Protein AF-A0A7I0JCY6-F1 (afdb_monomer)

Secondary structure (DSSP, 8-state):
-HHHHHHH-S--SS-SSS-----PPPPPPPGGG-EEEE-S-BTTB---HHHHHHHHHHHHHHHHTT-EEEE-------HHHHHHHHHHHHHHHHHHTSSS--SSPPPHHHHHHHHHHHHHHHHHS--

Foldseek 3Di:
DVVVCVVPDADPVPDPPDDGDDDDDDDDDDLLPAAEEFELDDAPDDDDPVSSVVRVVVLVVSVVSNHRYHYDDAFRDPVVVVVVLVVVLVVLVVQVPDPDHDPDRDDPVSNVVSVVVVVVVVVRGVD

Radius of gyration: 20.43 Å; 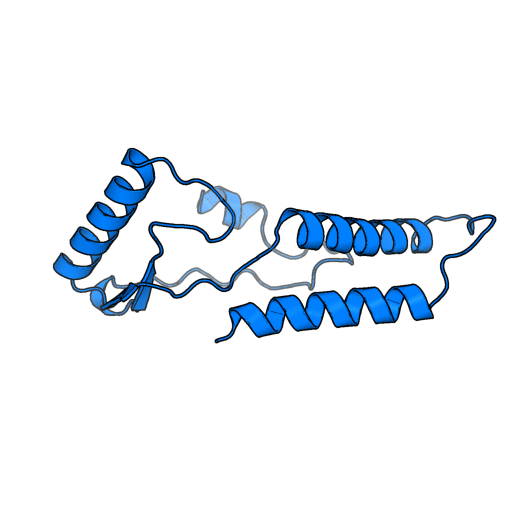Cα contacts (8 Å, |Δi|>4): 92; chains: 1; bounding box: 47×28×49 Å

Nearest PDB structures (foldseek):
  8wdw-assembly2_B  TM=6.341E-01  e=1.169E-02  uncultured bacterium
  6kvr-assembly1_B  TM=6.514E-01  e=2.655E-01  Candida albican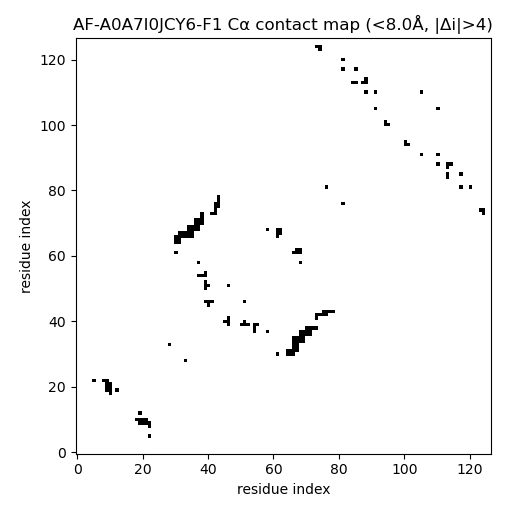s
  8s7z-assembly2_D  TM=5.559E-01  e=5.513E-01  metagenome
  8s7z-assembly1_B  TM=4.914E-01  e=3.700E-01  metagenome
  8s7z-assembly1_A  TM=5.005E-01  e=5.891E-01  metagenome

Sequence (127 aa):
LALTYRIIAGPDGADTDLAPMPVDPTPRLELKSLRIAFASTFPGFPVAAEISAAVESLASQLASSGASVEEAKLPGLDLHDDLAEGGRLIGMMLEAAQPEPPEQPTPVSSWFAALARRDRSLLAGER

Structure (mmCIF, N/CA/C/O backbone):
data_AF-A0A7I0JCY6-F1
#
_entry.id   AF-A0A7I0JCY6-F1
#
loop_
_atom_site.group_PDB
_atom_site.id
_atom_site.type_symbol
_atom_site.label_atom_id
_atom_site.label_alt_id
_atom_site.label_comp_id
_atom_site.label_asym_id
_atom_site.label_entity_id
_atom_site.label_seq_id
_atom_site.pdbx_PDB_ins_code
_atom_site.Cartn_x
_atom_site.Cartn_y
_atom_site.Cartn_z
_atom_site.occupancy
_atom_site.B_iso_or_equiv
_atom_site.auth_seq_id
_atom_site.auth_comp_id
_atom_site.auth_asym_id
_atom_site.auth_atom_id
_atom_site.pdbx_PDB_model_num
ATOM 1 N N . LEU A 1 1 ? -16.143 5.884 -7.996 1.00 84.00 1 LEU A N 1
ATOM 2 C CA . LEU A 1 1 ? -14.956 5.033 -8.249 1.00 84.00 1 LEU A CA 1
ATOM 3 C C . LEU A 1 1 ? -15.322 3.604 -8.649 1.00 84.00 1 LEU A C 1
ATOM 5 O O . LEU A 1 1 ? -14.873 3.189 -9.705 1.00 84.00 1 LEU A O 1
ATOM 9 N N . ALA A 1 2 ? -16.167 2.879 -7.899 1.00 87.19 2 ALA A N 1
ATOM 10 C CA . ALA A 1 2 ? -16.498 1.474 -8.206 1.00 87.19 2 ALA A CA 1
ATOM 11 C C . ALA A 1 2 ? -16.979 1.221 -9.653 1.00 87.19 2 ALA A C 1
ATOM 13 O O . ALA A 1 2 ? -16.569 0.249 -10.277 1.00 87.19 2 ALA A O 1
ATOM 14 N N . LEU A 1 3 ? -17.807 2.113 -10.211 1.00 89.06 3 LEU A N 1
ATOM 15 C CA . LEU A 1 3 ? -18.241 2.016 -11.610 1.00 89.06 3 LEU A CA 1
ATOM 16 C C . LEU A 1 3 ? -17.078 2.197 -12.595 1.00 89.06 3 LEU A C 1
ATOM 18 O O . LEU A 1 3 ? -16.923 1.391 -13.500 1.00 89.06 3 LEU A O 1
ATOM 22 N N . THR A 1 4 ? -16.260 3.233 -12.406 1.00 93.62 4 THR A N 1
ATOM 23 C CA . THR A 1 4 ? -15.093 3.500 -13.256 1.00 93.62 4 THR A CA 1
ATOM 24 C C . THR A 1 4 ? -14.131 2.319 -13.249 1.00 93.62 4 THR A C 1
ATOM 26 O O . THR A 1 4 ? -13.739 1.866 -14.315 1.00 93.62 4 THR A O 1
ATOM 29 N N . TYR A 1 5 ? -13.824 1.770 -12.068 1.00 89.50 5 TYR A N 1
ATOM 30 C CA . TYR A 1 5 ? -12.967 0.591 -11.938 1.00 89.50 5 TYR A CA 1
ATOM 31 C C . TYR A 1 5 ? -13.507 -0.596 -12.743 1.00 89.50 5 TYR A C 1
ATOM 33 O O . TYR A 1 5 ? -12.769 -1.187 -13.515 1.00 89.50 5 TYR A O 1
ATOM 41 N N . ARG A 1 6 ? -14.815 -0.880 -12.668 1.00 86.69 6 ARG A N 1
ATOM 42 C CA . ARG A 1 6 ? -15.450 -1.951 -13.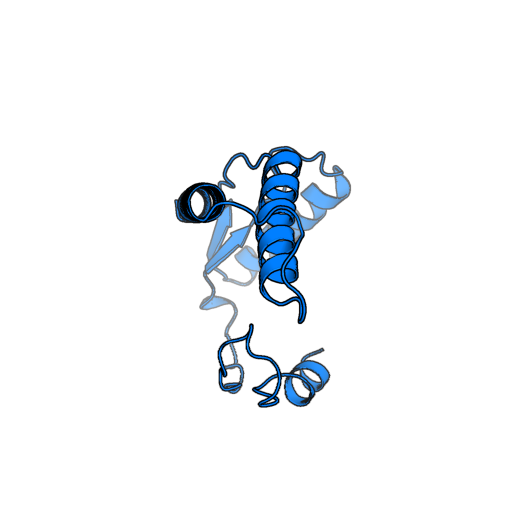460 1.00 86.69 6 ARG A CA 1
ATOM 43 C C . ARG A 1 6 ? -15.360 -1.763 -14.978 1.00 86.69 6 ARG A C 1
ATOM 45 O O . ARG A 1 6 ? -15.576 -2.730 -15.695 1.00 86.69 6 ARG A O 1
ATOM 52 N N . ILE A 1 7 ? -15.133 -0.539 -15.451 1.00 89.38 7 ILE A N 1
ATOM 53 C CA . ILE A 1 7 ? -15.002 -0.229 -16.879 1.00 89.38 7 ILE A CA 1
ATOM 54 C C . ILE A 1 7 ? -13.547 -0.368 -17.333 1.00 89.38 7 ILE A C 1
ATOM 56 O O . ILE A 1 7 ? -13.313 -0.848 -18.434 1.00 89.38 7 ILE A O 1
ATOM 60 N N . ILE A 1 8 ? -12.590 0.074 -16.509 1.00 89.75 8 ILE A N 1
ATOM 61 C CA . ILE A 1 8 ? -11.171 0.156 -16.899 1.00 89.75 8 ILE A CA 1
ATOM 62 C C . ILE A 1 8 ? -10.337 -1.050 -16.462 1.00 89.75 8 ILE A C 1
ATOM 64 O O . ILE A 1 8 ? -9.205 -1.187 -16.906 1.00 89.75 8 ILE A O 1
ATOM 68 N N . ALA A 1 9 ? -10.845 -1.877 -15.548 1.00 88.50 9 ALA A N 1
ATOM 69 C CA . ALA A 1 9 ? -10.122 -3.034 -15.046 1.00 88.50 9 ALA A CA 1
ATOM 70 C C . ALA A 1 9 ? -10.313 -4.254 -15.957 1.00 88.50 9 ALA A C 1
ATOM 72 O O . ALA A 1 9 ? -11.369 -4.440 -16.563 1.00 88.50 9 ALA A O 1
ATOM 73 N N . GLY A 1 10 ? -9.306 -5.123 -15.967 1.00 85.94 10 GLY A N 1
ATOM 74 C CA . GLY A 1 10 ? -9.264 -6.335 -16.779 1.00 85.94 10 GLY A CA 1
ATOM 75 C C . GLY A 1 10 ? -8.184 -6.253 -17.858 1.00 85.94 10 GLY A C 1
ATOM 76 O O . GLY A 1 10 ? -7.626 -5.182 -18.089 1.00 85.94 10 GLY A O 1
ATOM 77 N N . PRO A 1 11 ? -7.850 -7.387 -18.490 1.00 88.25 11 PRO A N 1
ATOM 78 C CA . PRO A 1 11 ? -6.820 -7.426 -19.517 1.00 88.25 11 PRO A CA 1
ATOM 79 C C . PRO A 1 11 ? -7.274 -6.686 -20.778 1.00 88.25 11 PRO A C 1
ATOM 81 O O . PRO A 1 11 ? -8.374 -6.925 -21.277 1.00 88.25 11 PRO A O 1
ATOM 84 N N . ASP A 1 12 ? -6.403 -5.843 -21.328 1.00 86.75 12 ASP A N 1
ATOM 85 C CA . ASP A 1 12 ? -6.586 -5.224 -22.647 1.00 86.75 12 ASP A CA 1
ATOM 86 C C . ASP A 1 12 ? -5.947 -6.050 -23.784 1.00 86.75 12 ASP A C 1
ATOM 88 O O . ASP A 1 12 ? -6.236 -5.830 -24.959 1.00 86.75 12 ASP A O 1
ATOM 92 N N . GLY A 1 13 ? -5.111 -7.034 -23.428 1.00 83.12 13 GLY A N 1
ATOM 93 C CA . GLY A 1 13 ? -4.391 -7.903 -24.359 1.00 83.12 13 GLY A CA 1
ATOM 94 C C . GLY A 1 13 ? -3.203 -7.237 -25.059 1.00 83.12 13 GLY A C 1
ATOM 95 O O . GLY A 1 13 ? -2.607 -7.866 -25.932 1.00 83.12 13 GLY A O 1
ATOM 96 N N . ALA A 1 14 ? -2.869 -5.997 -24.697 1.00 86.31 14 ALA A N 1
ATOM 97 C CA . ALA A 1 14 ? -1.779 -5.220 -25.277 1.00 86.31 14 ALA A CA 1
ATOM 98 C C . ALA A 1 14 ? -0.670 -4.932 -24.257 1.00 86.31 14 ALA A C 1
ATOM 100 O O . ALA A 1 14 ? 0.502 -4.934 -24.631 1.00 86.31 14 ALA A O 1
ATOM 101 N N . ASP A 1 15 ? -1.024 -4.719 -22.988 1.00 82.62 15 ASP A N 1
ATOM 102 C CA . ASP A 1 15 ? -0.061 -4.508 -21.912 1.00 82.62 15 ASP A CA 1
ATOM 103 C C . ASP A 1 15 ? 0.555 -5.844 -21.466 1.00 82.62 15 ASP A C 1
ATOM 105 O O . ASP A 1 15 ? -0.125 -6.729 -20.939 1.00 82.62 15 ASP A O 1
ATOM 109 N N . THR A 1 16 ? 1.857 -6.005 -21.711 1.00 81.69 16 THR A N 1
ATOM 110 C CA . THR A 1 16 ? 2.622 -7.199 -21.327 1.00 81.69 16 THR A CA 1
ATOM 111 C C . THR A 1 16 ? 3.224 -7.114 -19.926 1.00 81.69 16 THR A C 1
ATOM 113 O O . THR A 1 16 ? 3.689 -8.135 -19.417 1.00 81.69 16 THR A O 1
ATOM 116 N N . ASP A 1 17 ? 3.229 -5.932 -19.305 1.00 77.62 17 ASP A N 1
ATOM 117 C CA . ASP A 1 17 ? 3.801 -5.711 -17.972 1.00 77.62 17 ASP A CA 1
ATOM 118 C C . ASP A 1 17 ? 2.810 -6.089 -16.862 1.00 77.62 17 ASP A C 1
ATOM 120 O O . ASP A 1 17 ? 3.200 -6.362 -15.721 1.00 77.62 17 ASP A O 1
ATOM 124 N N . LEU A 1 18 ? 1.518 -6.155 -17.193 1.00 76.88 18 LEU A N 1
ATOM 125 C CA . LEU A 1 18 ? 0.459 -6.572 -16.286 1.00 76.88 18 LEU A CA 1
ATOM 126 C C . LEU A 1 18 ? 0.013 -8.005 -16.573 1.00 76.88 18 LEU A C 1
ATOM 128 O O . LEU A 1 18 ? -0.372 -8.369 -17.682 1.00 76.88 18 LEU A O 1
ATOM 132 N N . ALA A 1 19 ? -0.003 -8.835 -15.528 1.00 81.06 19 ALA A N 1
ATOM 133 C CA . ALA A 1 19 ? -0.606 -10.155 -15.633 1.00 81.06 19 ALA A CA 1
ATOM 134 C C . ALA A 1 19 ? -2.107 -10.013 -15.964 1.00 81.06 19 ALA A C 1
ATOM 136 O O . ALA A 1 19 ? -2.794 -9.217 -15.313 1.00 81.06 19 ALA A O 1
ATOM 137 N N . PRO A 1 20 ? -2.649 -10.791 -16.921 1.00 82.06 20 PRO A N 1
ATOM 138 C CA . PRO A 1 20 ? -4.059 -10.729 -17.276 1.00 82.06 20 PRO A CA 1
ATOM 139 C C . PRO A 1 20 ? -4.903 -11.304 -16.134 1.00 82.06 20 PRO A C 1
ATOM 141 O O . PRO A 1 20 ? -5.154 -12.507 -16.067 1.00 82.06 20 PRO A O 1
ATOM 144 N N . MET A 1 21 ? -5.318 -10.437 -15.212 1.00 79.88 21 MET A N 1
ATOM 145 C CA . MET A 1 21 ? -6.110 -10.812 -14.044 1.00 79.88 21 MET A CA 1
ATOM 146 C C . MET A 1 21 ? -7.592 -10.503 -14.278 1.00 79.88 21 MET A C 1
ATOM 148 O O . MET A 1 21 ? -7.931 -9.372 -14.645 1.00 79.88 21 MET A O 1
ATOM 152 N N . PRO A 1 22 ? -8.494 -11.482 -14.081 1.00 81.25 22 PRO A N 1
ATOM 153 C CA . PRO A 1 22 ? -9.925 -11.243 -14.190 1.00 81.25 22 PRO A CA 1
ATOM 154 C C . PRO A 1 22 ? -10.393 -10.276 -13.099 1.00 81.25 22 PRO A C 1
ATOM 156 O O . PRO A 1 22 ? -9.880 -10.263 -11.981 1.00 81.25 22 PRO A O 1
ATOM 159 N N . VAL A 1 23 ? -11.402 -9.470 -13.426 1.00 84.31 23 VAL A N 1
ATOM 160 C CA . VAL A 1 23 ? -12.045 -8.586 -12.452 1.00 84.31 23 VAL A CA 1
ATOM 161 C C . VAL A 1 23 ? -13.180 -9.346 -11.791 1.00 84.31 23 VAL A C 1
ATOM 163 O O . VAL A 1 23 ? -14.286 -9.426 -12.329 1.00 84.31 23 VAL A O 1
ATOM 166 N N . ASP A 1 24 ? -12.907 -9.898 -10.616 1.00 83.06 24 ASP A N 1
ATOM 167 C CA . ASP A 1 24 ? -13.945 -10.532 -9.817 1.00 83.06 24 ASP A CA 1
ATOM 168 C C . ASP A 1 24 ? -14.904 -9.485 -9.225 1.00 83.06 24 ASP A C 1
ATOM 170 O O . ASP A 1 24 ? -14.500 -8.367 -8.873 1.00 83.06 24 ASP A O 1
ATOM 174 N N . PRO A 1 25 ? -16.200 -9.814 -9.089 1.00 81.25 25 PRO A N 1
ATOM 175 C CA . PRO A 1 25 ? -17.135 -8.944 -8.399 1.00 81.25 25 PRO A CA 1
ATOM 176 C C . PRO A 1 25 ? -16.688 -8.751 -6.948 1.00 81.25 25 PRO A C 1
ATOM 178 O O . PRO A 1 25 ? -16.487 -9.713 -6.209 1.00 81.25 25 PRO A O 1
ATOM 181 N N . THR A 1 26 ? -16.572 -7.494 -6.518 1.00 81.44 26 THR A N 1
ATOM 182 C CA . THR A 1 26 ? -16.214 -7.183 -5.133 1.00 81.44 26 THR A CA 1
ATOM 183 C C . THR A 1 26 ? -17.309 -7.701 -4.193 1.00 81.44 26 THR A C 1
ATOM 185 O O . THR A 1 26 ? -18.464 -7.272 -4.320 1.00 81.44 26 THR A O 1
ATOM 188 N N . PRO A 1 27 ? -16.995 -8.606 -3.249 1.00 85.75 27 PRO A N 1
ATOM 189 C CA . PRO A 1 27 ? -17.985 -9.107 -2.310 1.00 85.75 27 PRO A CA 1
ATOM 190 C C . PRO A 1 27 ? -18.456 -7.983 -1.386 1.00 85.75 27 PRO A C 1
ATOM 192 O O . PRO A 1 27 ? -17.717 -7.047 -1.071 1.00 85.75 27 PRO A O 1
ATOM 195 N N . ARG A 1 28 ? -19.700 -8.083 -0.912 1.00 87.94 28 ARG A N 1
ATOM 196 C CA . ARG A 1 28 ? -20.183 -7.203 0.152 1.00 87.94 28 ARG A CA 1
ATOM 197 C C . ARG A 1 28 ? -19.519 -7.626 1.462 1.00 87.94 28 ARG A C 1
ATOM 199 O O . ARG A 1 28 ? -19.708 -8.754 1.905 1.00 87.94 28 ARG A O 1
ATOM 206 N N . LEU A 1 29 ? -18.742 -6.725 2.052 1.00 90.12 29 LEU A N 1
ATOM 207 C CA . LEU A 1 29 ? -18.028 -6.960 3.303 1.00 90.12 29 LEU A CA 1
ATOM 208 C C . LEU A 1 29 ? -18.813 -6.368 4.474 1.00 90.12 29 LEU A C 1
ATOM 210 O O . LEU A 1 29 ? -19.259 -5.222 4.419 1.00 90.12 29 LEU A O 1
ATOM 214 N N . GLU A 1 30 ? -18.952 -7.141 5.546 1.00 93.25 30 GLU 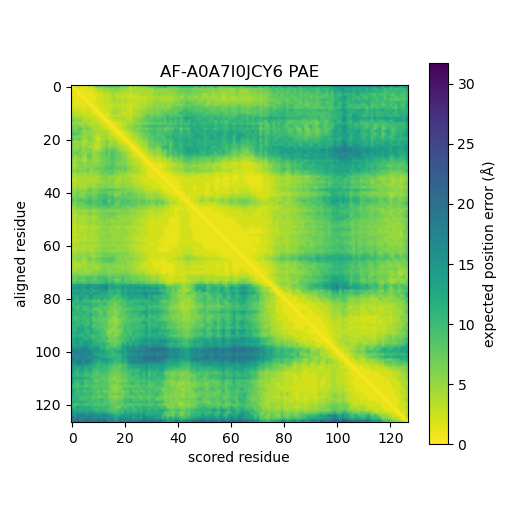A N 1
ATOM 215 C CA . GLU A 1 30 ? -19.526 -6.670 6.805 1.00 93.25 30 GLU A CA 1
ATOM 216 C C . GLU A 1 30 ? -18.401 -6.127 7.690 1.00 93.25 30 GLU A C 1
ATOM 218 O O . GLU A 1 30 ? -17.430 -6.840 7.945 1.00 93.25 30 GLU A O 1
ATOM 223 N N . LEU A 1 31 ? -18.524 -4.897 8.202 1.00 92.62 31 LEU A N 1
ATOM 224 C CA . LEU A 1 31 ? -17.474 -4.248 9.013 1.00 92.62 31 LEU A CA 1
ATOM 225 C C . LEU A 1 31 ? -16.967 -5.123 10.168 1.00 92.62 31 LEU A C 1
ATOM 227 O O . LEU A 1 31 ? -15.769 -5.179 10.421 1.00 92.62 31 LEU A O 1
ATOM 231 N N . LYS A 1 32 ? -17.866 -5.869 10.817 1.00 94.25 32 LYS A N 1
ATOM 232 C CA . LYS A 1 32 ? -17.545 -6.759 11.945 1.00 94.25 32 LYS A CA 1
ATOM 233 C C . LYS A 1 32 ? -16.652 -7.946 11.578 1.00 94.25 32 LYS A C 1
ATOM 235 O O . LYS A 1 32 ? -16.114 -8.604 12.459 1.00 94.25 32 LYS A O 1
ATOM 240 N N . SER A 1 33 ? -16.535 -8.248 10.288 1.00 94.56 33 SER A N 1
ATOM 241 C CA . SER A 1 33 ? -15.671 -9.314 9.774 1.00 94.56 33 SER A CA 1
ATOM 242 C C . SER A 1 33 ? -14.273 -8.816 9.398 1.00 94.56 33 SER A C 1
ATOM 244 O O . SER A 1 33 ? -13.398 -9.625 9.099 1.00 94.56 33 SER A O 1
ATOM 246 N N . LEU A 1 34 ? -14.049 -7.496 9.409 1.00 96.25 34 LEU A N 1
ATOM 247 C CA . LEU A 1 34 ? -12.795 -6.897 8.972 1.00 96.25 34 LEU A CA 1
ATOM 248 C C . LEU A 1 34 ? -11.769 -6.835 10.104 1.00 96.25 34 LEU A C 1
ATOM 250 O O . LEU A 1 34 ? -12.078 -6.456 11.235 1.00 96.25 34 LEU A O 1
ATOM 254 N N . ARG A 1 35 ? -10.526 -7.159 9.744 1.00 96.69 35 ARG A N 1
ATOM 255 C CA . ARG A 1 35 ? -9.314 -6.893 10.520 1.00 96.69 35 ARG A CA 1
ATOM 256 C C . ARG A 1 35 ? -8.565 -5.775 9.809 1.00 96.69 35 ARG A C 1
ATOM 258 O O . ARG A 1 35 ? -8.149 -5.951 8.667 1.00 96.69 35 ARG A O 1
ATOM 265 N N . ILE A 1 36 ? -8.472 -4.619 10.447 1.00 96.69 36 ILE A N 1
ATOM 266 C CA . ILE A 1 36 ? -7.968 -3.379 9.867 1.00 96.69 36 ILE A CA 1
ATOM 267 C C . ILE A 1 36 ? -6.706 -2.995 10.629 1.00 96.69 36 ILE A C 1
ATOM 269 O O . ILE A 1 36 ? -6.751 -2.732 11.827 1.00 96.69 36 ILE A O 1
ATOM 273 N N . ALA A 1 37 ? -5.585 -2.941 9.922 1.00 96.12 37 ALA A N 1
ATOM 274 C CA . ALA A 1 37 ? -4.364 -2.356 10.447 1.00 96.12 37 ALA A CA 1
ATOM 275 C C . ALA A 1 37 ? -4.348 -0.852 10.116 1.00 96.12 37 ALA A C 1
ATOM 277 O O . ALA A 1 37 ? -4.706 -0.474 8.998 1.00 96.12 37 ALA A O 1
ATOM 278 N N . PHE A 1 38 ? -3.954 0.009 11.056 1.00 96.50 38 PHE A N 1
ATOM 279 C CA . PHE A 1 38 ? -3.817 1.454 10.819 1.00 96.50 38 PHE A CA 1
ATOM 280 C C . PHE A 1 38 ? -2.456 1.972 11.291 1.00 96.50 38 PHE A C 1
ATOM 282 O O . PHE A 1 38 ? -1.885 1.431 12.227 1.00 96.50 38 PHE A O 1
ATOM 289 N N . ALA A 1 39 ? -1.951 3.044 10.684 1.00 95.25 39 ALA A N 1
ATOM 290 C CA . ALA A 1 39 ? -0.756 3.746 11.149 1.00 95.25 39 ALA A CA 1
ATOM 291 C C . ALA A 1 39 ? -0.998 5.256 11.068 1.00 95.25 39 ALA A C 1
ATOM 293 O O . ALA A 1 39 ? -1.339 5.767 10.001 1.00 95.25 39 ALA A O 1
ATOM 294 N N . SER A 1 40 ? -0.850 5.973 12.186 1.00 95.50 40 SER A N 1
ATOM 295 C CA . SER A 1 40 ? -1.012 7.437 12.234 1.00 95.50 40 SER A CA 1
ATOM 296 C C . SER A 1 40 ? 0.281 8.194 11.918 1.00 95.50 40 SER A C 1
ATOM 298 O O . SER A 1 40 ? 0.269 9.413 11.741 1.00 95.50 40 SER A O 1
ATOM 300 N N . THR A 1 41 ? 1.394 7.470 11.797 1.00 92.50 41 THR A N 1
ATOM 301 C CA . THR A 1 41 ? 2.703 7.984 11.397 1.00 92.50 41 THR A CA 1
ATOM 302 C C . THR A 1 41 ? 3.283 7.124 10.281 1.00 92.50 41 THR A C 1
ATOM 304 O O . THR A 1 41 ? 2.858 5.987 10.070 1.00 92.50 41 THR A O 1
ATOM 307 N N . PHE A 1 42 ? 4.259 7.669 9.562 1.00 88.50 42 PHE A N 1
ATOM 308 C CA . PHE A 1 42 ? 4.987 6.941 8.534 1.00 88.50 42 PHE A CA 1
ATOM 309 C C . PHE A 1 42 ? 6.491 7.153 8.755 1.00 88.50 42 PHE A C 1
ATOM 311 O O . PHE A 1 42 ? 6.969 8.279 8.593 1.00 88.50 42 PHE A O 1
ATOM 318 N N . PRO A 1 43 ? 7.250 6.120 9.170 1.00 85.62 43 PRO A N 1
ATOM 319 C CA . PRO A 1 43 ? 8.685 6.248 9.396 1.00 85.62 43 PRO A CA 1
ATOM 320 C C . PRO A 1 43 ? 9.404 6.856 8.185 1.00 85.62 43 PRO A C 1
ATOM 322 O O . PRO A 1 43 ? 9.175 6.445 7.052 1.00 85.62 43 PRO A O 1
ATOM 325 N N . GLY A 1 44 ? 10.260 7.850 8.425 1.00 81.38 44 GLY A N 1
ATOM 326 C CA . GLY A 1 44 ? 10.971 8.578 7.366 1.00 81.38 44 GLY A CA 1
ATOM 327 C C . GLY A 1 44 ? 10.232 9.803 6.813 1.00 81.38 44 GLY A C 1
ATOM 328 O O . GLY A 1 44 ? 10.849 10.591 6.101 1.00 81.38 44 GLY A O 1
ATOM 329 N N . PHE A 1 45 ? 8.960 10.023 7.178 1.00 84.44 45 PHE A N 1
ATOM 330 C CA . PHE A 1 45 ? 8.166 11.153 6.688 1.00 84.44 45 PHE A CA 1
ATOM 331 C C . PHE A 1 45 ? 7.474 11.923 7.816 1.00 84.44 45 PHE A C 1
ATOM 333 O O . PHE A 1 45 ? 6.818 11.324 8.671 1.00 84.44 45 PHE A O 1
ATOM 340 N N . PRO A 1 46 ? 7.562 13.265 7.821 1.00 90.06 46 PRO A N 1
ATOM 341 C CA . PRO A 1 46 ? 6.778 14.063 8.747 1.00 90.06 46 PRO A CA 1
ATOM 342 C C . PRO A 1 46 ? 5.296 13.985 8.364 1.00 90.06 46 PRO A C 1
ATOM 344 O O . PRO A 1 46 ? 4.912 14.312 7.241 1.00 90.06 46 PRO A O 1
ATOM 347 N N . VAL A 1 47 ? 4.460 13.583 9.319 1.00 92.94 47 VAL A N 1
ATOM 348 C CA . VAL A 1 47 ? 2.999 13.621 9.195 1.00 92.94 47 VAL A CA 1
ATOM 349 C C . VAL A 1 47 ? 2.485 14.799 10.017 1.00 92.94 47 VAL A C 1
ATOM 351 O O . VAL A 1 47 ? 2.890 14.985 11.164 1.00 92.94 47 VAL A O 1
ATOM 354 N N . ALA A 1 48 ? 1.624 15.625 9.419 1.00 97.56 48 ALA A N 1
ATOM 355 C CA . ALA A 1 48 ? 1.003 16.739 10.127 1.00 97.56 48 ALA A CA 1
ATOM 356 C C . ALA A 1 48 ? 0.097 16.219 11.254 1.00 97.56 48 ALA A C 1
ATOM 358 O O . ALA A 1 48 ? -0.610 15.224 11.075 1.00 97.56 48 ALA A O 1
ATOM 359 N N . ALA A 1 49 ? 0.090 16.909 12.396 1.00 97.06 49 ALA A N 1
ATOM 360 C CA . ALA A 1 49 ? -0.624 16.463 13.592 1.00 97.06 49 ALA A CA 1
ATOM 361 C C . ALA A 1 49 ? -2.125 16.252 13.336 1.00 97.06 49 ALA A C 1
ATOM 363 O O . ALA A 1 49 ? -2.716 15.297 13.838 1.00 97.06 49 ALA A O 1
ATOM 364 N N . GLU A 1 50 ? -2.736 17.100 12.506 1.00 98.06 50 GLU A N 1
ATOM 365 C CA . GLU A 1 50 ? -4.148 16.999 12.139 1.00 98.06 50 GLU A CA 1
ATOM 366 C C . GLU A 1 50 ? -4.445 15.725 11.336 1.00 98.06 50 GLU A C 1
ATOM 368 O O . GLU A 1 50 ? -5.516 15.139 11.488 1.00 98.06 50 GLU A O 1
ATOM 373 N N . ILE A 1 51 ? -3.497 15.269 10.509 1.00 97.88 51 ILE A N 1
ATOM 374 C CA . ILE A 1 51 ? -3.628 14.034 9.725 1.00 97.88 51 ILE A CA 1
ATOM 375 C C . ILE A 1 51 ? -3.539 12.823 10.654 1.00 97.88 51 ILE A C 1
ATOM 377 O O . ILE A 1 51 ? -4.419 11.963 10.605 1.00 97.88 51 ILE A O 1
ATOM 381 N N . SER A 1 52 ? -2.531 12.773 11.531 1.00 97.12 52 SER A N 1
ATOM 382 C CA . SER A 1 52 ? -2.387 11.690 12.514 1.00 97.12 52 SER A CA 1
ATOM 383 C C . SER A 1 52 ? -3.633 11.572 13.395 1.00 97.12 52 SER A C 1
ATOM 385 O O . SER A 1 52 ? -4.204 10.488 13.516 1.00 97.12 52 SER A O 1
ATOM 387 N N . ALA A 1 53 ? -4.131 12.701 13.909 1.00 98.12 53 ALA A N 1
ATOM 388 C CA . ALA A 1 53 ? -5.340 12.741 14.726 1.00 98.12 53 ALA A CA 1
ATOM 389 C C . ALA A 1 53 ? -6.594 12.279 13.960 1.00 98.12 53 ALA A C 1
ATOM 391 O O . ALA A 1 53 ? -7.440 11.571 14.513 1.00 98.12 53 ALA A O 1
ATOM 392 N N . ALA A 1 54 ? -6.730 12.648 12.681 1.00 98.50 54 ALA A N 1
ATOM 393 C CA . ALA A 1 54 ? -7.845 12.198 11.851 1.00 98.50 54 ALA A CA 1
ATOM 394 C C . ALA A 1 54 ? -7.822 10.675 11.630 1.00 98.50 54 ALA A C 1
ATOM 396 O O . ALA A 1 54 ? -8.871 10.029 11.703 1.00 98.50 54 ALA A O 1
ATOM 397 N N . VAL A 1 55 ? -6.639 10.095 11.411 1.00 97.94 55 VAL A N 1
ATOM 398 C CA . VAL A 1 55 ? -6.461 8.643 11.255 1.00 97.94 55 VAL A CA 1
ATOM 399 C C . VAL A 1 55 ? -6.799 7.900 12.551 1.00 97.94 55 VAL A C 1
ATOM 401 O O . VAL A 1 55 ? -7.545 6.922 12.513 1.00 97.94 55 VAL A O 1
ATOM 404 N N . GLU A 1 56 ? -6.329 8.381 13.703 1.00 98.19 56 GLU A N 1
ATOM 405 C CA . GLU A 1 56 ? -6.626 7.783 15.016 1.00 98.19 56 GLU A CA 1
ATOM 406 C C . GLU A 1 56 ? -8.120 7.857 15.367 1.00 98.19 56 GLU A C 1
ATOM 408 O O . GLU A 1 56 ? -8.709 6.895 15.877 1.00 98.19 56 GLU A O 1
ATOM 413 N N . SER A 1 57 ? -8.767 8.978 15.035 1.00 98.38 57 SER A N 1
ATOM 414 C CA . SER A 1 57 ? -10.215 9.143 15.192 1.00 98.38 57 SER A CA 1
ATOM 415 C C . SER A 1 57 ? -10.992 8.150 14.326 1.00 98.38 57 SER A C 1
ATOM 417 O O . SER A 1 57 ? -11.935 7.513 14.805 1.00 98.38 57 SER A O 1
ATOM 419 N N . LEU A 1 58 ? -10.574 7.953 13.071 1.00 98.25 58 LEU A N 1
ATOM 420 C CA . LEU A 1 58 ? -11.181 6.969 12.178 1.00 98.25 58 LEU A CA 1
ATOM 421 C C . LEU A 1 58 ? -10.999 5.537 12.703 1.00 98.25 58 LEU A C 1
ATOM 423 O O . LEU A 1 58 ? -11.968 4.779 12.747 1.00 98.25 58 LEU A O 1
ATOM 427 N N . ALA A 1 59 ? -9.793 5.176 13.149 1.00 98.12 59 ALA A N 1
ATOM 428 C CA . ALA A 1 59 ? -9.510 3.868 13.741 1.00 98.12 59 ALA A CA 1
ATOM 429 C C . ALA A 1 59 ? -10.431 3.580 14.942 1.00 98.12 59 ALA A C 1
ATOM 431 O O . ALA A 1 59 ? -11.039 2.510 15.029 1.00 98.12 59 ALA A O 1
ATOM 432 N N . SER A 1 60 ? -10.626 4.575 15.810 1.00 97.94 60 SER A N 1
ATOM 433 C CA . SER A 1 60 ? -11.525 4.483 16.967 1.00 97.94 60 SER A CA 1
ATOM 434 C C . SER A 1 60 ? -12.994 4.284 16.564 1.00 97.94 60 SER A C 1
ATOM 436 O O . SER A 1 60 ? -13.708 3.486 17.176 1.00 97.94 60 SER A O 1
ATOM 438 N N . GLN A 1 61 ? -13.462 4.974 15.518 1.00 98.12 61 GLN A N 1
ATOM 439 C CA . GLN A 1 61 ? -14.828 4.827 14.994 1.00 98.12 61 GLN A CA 1
ATOM 440 C C . GLN A 1 61 ? -15.065 3.457 14.340 1.00 98.12 61 GLN A C 1
ATOM 442 O O . GLN A 1 61 ? -16.148 2.881 14.459 1.00 98.12 61 GLN A O 1
ATOM 44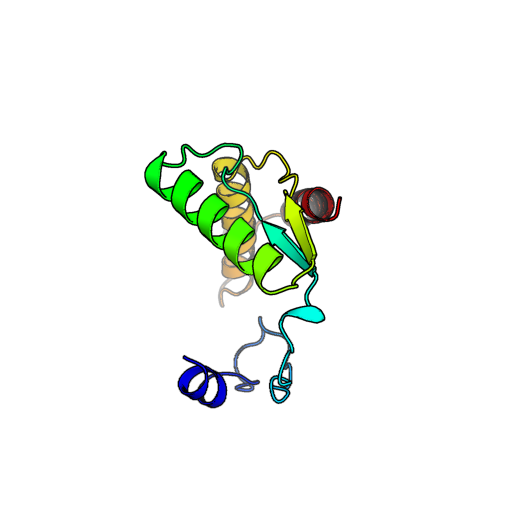7 N N . LEU A 1 62 ? -14.052 2.905 13.669 1.00 97.38 62 LEU A N 1
ATOM 448 C CA . LEU A 1 62 ? -14.116 1.565 13.085 1.00 97.38 62 LEU A CA 1
ATOM 449 C C . LEU A 1 62 ? -14.182 0.488 14.175 1.00 97.38 62 LEU A C 1
ATOM 451 O O . LEU A 1 62 ? -15.013 -0.420 14.088 1.00 97.38 62 LEU A O 1
ATOM 455 N N . ALA A 1 63 ? -13.377 0.631 15.232 1.00 96.81 63 ALA A N 1
ATOM 456 C CA . ALA A 1 63 ? -13.396 -0.270 16.380 1.00 96.81 63 ALA A CA 1
ATOM 457 C C . ALA A 1 63 ? -14.750 -0.235 17.111 1.00 96.81 63 ALA A C 1
ATOM 459 O O . ALA A 1 63 ? -15.330 -1.283 17.396 1.00 96.81 63 ALA A O 1
ATOM 460 N N . SER A 1 64 ? -15.316 0.956 17.347 1.00 97.06 64 SER A N 1
ATOM 461 C CA . SER A 1 64 ? -16.635 1.094 17.988 1.00 97.06 64 SER A CA 1
ATOM 462 C C . SER A 1 64 ? -17.784 0.551 17.129 1.00 97.06 64 SER A C 1
ATOM 464 O O . SER A 1 64 ? -18.797 0.095 17.662 1.00 97.06 64 SER A O 1
ATOM 466 N N . SER A 1 65 ? -17.603 0.518 15.806 1.00 95.81 65 SER A N 1
ATOM 467 C CA . SER A 1 65 ? -18.533 -0.098 14.850 1.00 95.81 65 SER A CA 1
ATOM 468 C C . SER A 1 65 ? -18.381 -1.626 14.745 1.00 95.81 65 SER A C 1
ATOM 470 O O . SER A 1 65 ? -19.150 -2.282 14.036 1.00 95.81 65 SER A O 1
ATOM 472 N N . GLY A 1 66 ? -17.427 -2.210 15.478 1.00 95.81 66 GLY A N 1
ATOM 473 C CA . GLY A 1 66 ? -17.242 -3.651 15.635 1.00 95.81 66 GLY A CA 1
ATOM 474 C C . GLY A 1 66 ? -16.184 -4.284 14.732 1.00 95.81 66 GLY A C 1
ATOM 475 O O . GLY A 1 66 ? -16.101 -5.510 14.720 1.00 95.81 66 GLY A O 1
ATOM 476 N N . ALA A 1 67 ? -15.394 -3.502 13.989 1.00 97.44 67 ALA A N 1
ATOM 477 C CA . ALA A 1 67 ? -14.221 -4.030 13.291 1.00 97.44 67 ALA A CA 1
ATOM 478 C C . ALA A 1 67 ? -13.096 -4.369 14.289 1.00 97.44 67 ALA A C 1
ATOM 480 O O . ALA A 1 67 ? -12.966 -3.732 15.335 1.00 97.44 67 ALA A O 1
ATOM 481 N N . SER A 1 68 ? -12.250 -5.343 13.955 1.00 97.56 68 SER A N 1
ATOM 482 C CA . SER A 1 68 ? -10.985 -5.569 14.664 1.00 97.56 68 SER A CA 1
ATOM 483 C C . SER A 1 68 ? -9.968 -4.568 14.126 1.00 97.56 68 SER A C 1
ATOM 485 O O . SER A 1 68 ? -9.694 -4.570 12.929 1.00 97.56 68 SER A O 1
ATOM 487 N N . VAL A 1 69 ? -9.457 -3.683 14.982 1.00 98.06 69 VAL A N 1
ATOM 488 C CA . VAL A 1 69 ? -8.536 -2.612 14.582 1.00 98.06 69 VAL A CA 1
ATOM 489 C C . VAL A 1 69 ? -7.257 -2.702 15.404 1.00 98.06 69 VAL A C 1
ATOM 491 O O . VAL A 1 69 ? -7.322 -2.752 16.631 1.00 98.06 69 VAL A O 1
ATOM 494 N N . GLU A 1 70 ? -6.108 -2.722 14.734 1.00 97.38 70 GLU A N 1
ATOM 495 C CA . GLU A 1 70 ? -4.784 -2.837 15.354 1.00 97.38 70 GLU A CA 1
ATOM 496 C C . GLU A 1 70 ? -3.821 -1.804 14.758 1.00 97.38 70 GLU A C 1
ATOM 498 O O . GLU A 1 70 ? -3.883 -1.491 13.568 1.00 97.38 70 GLU A O 1
ATOM 503 N N . GLU A 1 71 ? -2.926 -1.260 15.583 1.00 96.12 71 GLU A N 1
ATOM 504 C CA . GLU A 1 71 ? -1.880 -0.359 15.100 1.00 96.12 71 GLU A CA 1
ATOM 505 C C . GLU A 1 71 ? -0.792 -1.159 14.366 1.00 96.12 71 GLU A C 1
ATOM 507 O O . GLU A 1 71 ? -0.240 -2.130 14.890 1.00 96.12 71 GLU A O 1
ATOM 512 N N . ALA A 1 72 ? -0.490 -0.751 13.136 1.00 92.56 72 ALA A N 1
ATOM 513 C CA . ALA A 1 72 ? 0.495 -1.370 12.270 1.00 92.56 72 ALA A CA 1
ATOM 514 C C . ALA A 1 72 ? 1.899 -0.864 12.603 1.00 92.56 72 ALA A C 1
ATOM 516 O O . ALA A 1 72 ? 2.145 0.340 12.693 1.00 92.56 72 ALA A O 1
ATOM 517 N N . LYS A 1 73 ? 2.858 -1.786 12.688 1.00 87.00 73 LYS A N 1
ATOM 518 C CA . LYS A 1 73 ? 4.279 -1.443 12.766 1.00 87.00 73 LYS A CA 1
ATOM 519 C C . LYS A 1 73 ? 4.843 -1.363 11.360 1.00 87.00 73 LYS A C 1
ATOM 521 O O . LYS A 1 73 ? 5.216 -2.375 10.781 1.00 87.00 73 LYS A O 1
ATOM 526 N N . LEU A 1 74 ? 4.888 -0.157 10.810 1.00 84.31 74 LEU A N 1
ATOM 527 C CA . LEU A 1 74 ? 5.504 0.050 9.505 1.00 84.31 74 LEU A CA 1
ATOM 528 C C . LEU A 1 74 ? 7.028 -0.125 9.612 1.00 84.31 74 LEU A C 1
ATOM 530 O O . LEU A 1 74 ? 7.631 0.396 10.559 1.00 84.31 74 LEU A O 1
ATOM 534 N N . PRO A 1 75 ? 7.673 -0.830 8.666 1.00 80.38 75 PRO A N 1
ATOM 535 C CA . PRO A 1 75 ? 9.125 -0.871 8.612 1.00 80.38 75 PRO A CA 1
ATOM 536 C C . PRO A 1 75 ? 9.680 0.533 8.347 1.00 80.38 75 PRO A C 1
ATOM 538 O O . PRO A 1 75 ? 9.035 1.375 7.721 1.00 80.38 75 PRO A O 1
ATOM 541 N N . GLY A 1 76 ? 10.907 0.780 8.806 1.00 75.25 76 GLY A N 1
ATOM 542 C CA . GLY A 1 76 ? 11.653 1.959 8.383 1.00 75.25 76 GLY A CA 1
ATOM 543 C C . GLY A 1 76 ? 11.950 1.854 6.891 1.00 75.25 76 GLY A C 1
ATOM 544 O O . GLY A 1 76 ? 12.771 1.028 6.498 1.00 75.25 76 GLY A O 1
ATOM 545 N N . LEU A 1 77 ? 11.268 2.658 6.080 1.00 70.50 77 LEU A N 1
ATOM 546 C CA . LEU A 1 77 ? 11.523 2.767 4.649 1.00 70.50 77 LEU A CA 1
ATOM 547 C C . LEU A 1 77 ? 12.342 4.029 4.395 1.00 70.50 77 LEU A C 1
ATOM 549 O O . LEU A 1 77 ? 11.942 5.122 4.796 1.00 70.50 77 LEU A O 1
ATOM 553 N N . ASP A 1 78 ? 13.471 3.880 3.707 1.00 76.06 78 ASP A N 1
ATOM 554 C CA . ASP A 1 78 ? 14.114 5.014 3.054 1.00 76.06 78 ASP A CA 1
ATOM 555 C C . ASP A 1 78 ? 13.487 5.153 1.671 1.00 76.06 78 ASP A C 1
ATOM 557 O O . ASP A 1 78 ? 13.944 4.567 0.693 1.00 76.06 78 ASP A O 1
ATOM 561 N N . LEU A 1 79 ? 12.371 5.880 1.604 1.00 72.12 79 LEU A N 1
ATOM 562 C CA . LEU A 1 79 ? 11.625 6.017 0.358 1.00 72.12 79 LEU A CA 1
ATOM 563 C C . LEU A 1 79 ? 12.453 6.715 -0.726 1.00 72.12 79 LEU A C 1
ATOM 565 O O . LEU A 1 79 ? 12.224 6.449 -1.898 1.00 72.12 79 LEU A O 1
ATOM 569 N N . HIS A 1 80 ? 13.393 7.597 -0.372 1.00 78.94 80 HIS A N 1
ATOM 570 C CA . HIS A 1 80 ? 14.238 8.242 -1.374 1.00 78.94 80 HIS A CA 1
ATOM 571 C C . HIS A 1 80 ? 15.124 7.201 -2.059 1.00 78.94 80 HIS A C 1
ATOM 573 O O . HIS A 1 80 ? 15.118 7.097 -3.287 1.00 78.94 80 HIS A O 1
ATOM 579 N N . ASP A 1 81 ? 15.822 6.391 -1.268 1.00 81.50 81 ASP A N 1
ATOM 580 C CA . ASP A 1 81 ? 16.678 5.331 -1.792 1.00 81.50 81 ASP A CA 1
ATOM 581 C C . ASP A 1 81 ? 15.864 4.230 -2.483 1.00 81.50 81 ASP A C 1
ATOM 583 O O . ASP A 1 81 ? 16.243 3.761 -3.557 1.00 81.50 81 ASP A O 1
ATOM 587 N N . ASP A 1 82 ? 14.716 3.843 -1.924 1.00 80.88 82 ASP A N 1
ATOM 588 C CA . ASP A 1 82 ? 13.838 2.839 -2.527 1.00 80.88 82 ASP A CA 1
ATOM 589 C C . ASP A 1 82 ? 13.233 3.336 -3.858 1.00 80.88 82 ASP A C 1
ATOM 591 O O . ASP A 1 82 ? 13.145 2.561 -4.814 1.00 80.88 82 ASP A O 1
ATOM 595 N N . LEU A 1 83 ? 12.875 4.623 -3.973 1.00 82.62 83 LEU A N 1
ATOM 596 C CA . LEU A 1 83 ? 12.416 5.225 -5.232 1.00 82.62 83 LEU A CA 1
ATOM 597 C C . LEU A 1 83 ? 13.548 5.342 -6.254 1.00 82.62 83 LEU A C 1
ATOM 599 O O . LEU A 1 83 ? 13.323 5.062 -7.431 1.00 82.62 83 LEU A O 1
ATOM 603 N N . ALA A 1 84 ? 14.752 5.737 -5.834 1.00 87.25 84 ALA A N 1
ATOM 604 C CA . ALA A 1 84 ? 15.907 5.832 -6.723 1.00 87.25 84 ALA A CA 1
ATOM 605 C C . ALA A 1 84 ? 16.285 4.456 -7.296 1.00 87.25 84 ALA A C 1
ATOM 607 O O . ALA A 1 84 ? 16.466 4.309 -8.508 1.00 87.25 84 ALA A O 1
ATOM 608 N N . GLU A 1 85 ? 16.332 3.425 -6.450 1.00 87.25 85 GLU A N 1
ATOM 609 C CA . GLU A 1 85 ? 16.597 2.047 -6.874 1.00 87.25 85 GLU A CA 1
ATOM 610 C C . GLU A 1 85 ? 15.465 1.474 -7.737 1.00 87.25 85 GLU A C 1
ATOM 612 O O . GLU A 1 85 ? 15.731 0.802 -8.738 1.00 87.25 85 GLU A O 1
ATOM 617 N N . GLY A 1 86 ? 14.205 1.780 -7.410 1.00 85.88 86 GLY A N 1
ATOM 618 C CA . GLY A 1 86 ? 13.056 1.437 -8.249 1.00 85.88 86 GLY A CA 1
ATOM 619 C C . GLY A 1 86 ? 13.133 2.092 -9.631 1.00 85.88 86 GLY A C 1
ATOM 620 O O . GLY A 1 86 ? 12.954 1.423 -10.649 1.00 85.88 86 GLY A O 1
ATOM 621 N N . GLY A 1 87 ? 13.486 3.378 -9.682 1.00 87.25 87 GLY A N 1
ATOM 622 C CA . GLY A 1 87 ? 13.703 4.121 -10.921 1.00 87.25 87 GLY A CA 1
ATOM 623 C C . GLY A 1 87 ? 14.841 3.541 -11.760 1.00 87.25 87 GLY A C 1
ATOM 624 O O . GLY A 1 87 ? 14.697 3.414 -12.973 1.00 87.25 87 GLY A O 1
ATOM 625 N N . ARG A 1 88 ? 15.939 3.105 -11.127 1.00 88.88 88 ARG A N 1
ATOM 626 C CA . ARG A 1 88 ? 17.035 2.403 -11.811 1.00 88.88 88 ARG A CA 1
ATOM 627 C C . ARG A 1 88 ? 16.560 1.092 -12.436 1.00 88.88 88 ARG A C 1
ATOM 629 O O . ARG A 1 88 ? 16.897 0.819 -13.584 1.00 88.88 88 ARG A O 1
ATOM 636 N N . LEU A 1 89 ? 15.768 0.297 -11.712 1.00 89.50 89 LEU A N 1
ATOM 637 C CA . LEU A 1 89 ? 15.204 -0.952 -12.233 1.00 89.50 89 LEU A CA 1
ATOM 638 C C . LEU A 1 89 ? 14.300 -0.706 -13.452 1.00 89.50 89 LEU A C 1
ATOM 640 O O . LEU A 1 89 ? 14.458 -1.378 -14.469 1.00 89.50 89 LEU A O 1
ATOM 644 N N . ILE A 1 90 ? 13.401 0.280 -13.369 1.00 87.81 90 ILE A N 1
ATOM 645 C CA . ILE A 1 90 ? 12.523 0.675 -14.482 1.00 87.81 90 ILE A CA 1
ATOM 646 C C . ILE A 1 90 ? 13.347 1.198 -15.664 1.00 87.81 90 ILE A C 1
ATOM 648 O O . ILE A 1 90 ? 13.088 0.828 -16.804 1.00 87.81 90 ILE A O 1
ATOM 652 N N . GLY A 1 91 ? 14.364 2.022 -15.407 1.00 88.12 91 GLY A N 1
ATOM 653 C CA . GLY A 1 91 ? 15.232 2.573 -16.446 1.00 88.12 91 GLY A CA 1
ATOM 654 C C . GLY A 1 91 ? 15.933 1.484 -17.254 1.00 88.12 91 GLY A C 1
ATOM 655 O O . GLY A 1 91 ? 15.899 1.521 -18.482 1.00 88.12 91 GLY A O 1
ATOM 656 N N . MET A 1 92 ? 16.483 0.468 -16.581 1.00 89.31 92 MET A N 1
ATOM 657 C CA . MET A 1 92 ? 17.085 -0.667 -17.279 1.00 89.31 92 MET A CA 1
ATOM 658 C C . MET A 1 92 ? 16.031 -1.444 -18.105 1.00 89.31 92 MET A C 1
ATOM 660 O O . MET A 1 92 ? 16.332 -1.901 -19.205 1.00 89.31 92 MET A O 1
ATOM 664 N N . MET A 1 93 ? 14.779 -1.555 -17.633 1.00 85.19 93 MET A N 1
ATOM 665 C CA . MET A 1 93 ? 13.683 -2.240 -18.355 1.00 85.19 93 MET A CA 1
ATOM 666 C C . MET A 1 93 ? 13.296 -1.520 -19.628 1.00 85.19 93 MET A C 1
ATOM 668 O O . MET A 1 93 ? 13.177 -2.146 -20.679 1.00 85.19 93 MET A O 1
ATOM 672 N N . LEU A 1 94 ? 13.174 -0.201 -19.540 1.00 86.69 94 LEU A N 1
ATOM 673 C CA . LEU A 1 94 ? 12.893 0.637 -20.693 1.00 86.69 94 LEU A CA 1
ATOM 674 C C . LEU A 1 94 ? 14.049 0.629 -21.702 1.00 86.69 94 LEU A C 1
ATOM 676 O O . LEU A 1 94 ? 13.777 0.684 -22.898 1.00 86.69 94 LEU A O 1
ATOM 680 N N . GLU A 1 95 ? 15.307 0.537 -21.248 1.00 86.44 95 GLU A N 1
ATOM 681 C CA . GLU A 1 95 ? 16.485 0.357 -22.113 1.00 86.44 95 GLU A CA 1
ATOM 682 C C . GLU A 1 95 ? 16.420 -0.974 -22.875 1.00 86.44 95 GLU A C 1
ATOM 684 O O . GLU A 1 95 ? 16.569 -0.990 -24.094 1.00 86.44 95 GLU A O 1
ATOM 689 N N . ALA A 1 96 ? 16.141 -2.085 -22.185 1.00 84.00 96 ALA A N 1
ATOM 690 C CA . ALA A 1 96 ? 16.058 -3.410 -22.805 1.00 84.00 96 ALA A CA 1
ATOM 691 C C . ALA A 1 96 ? 14.885 -3.557 -23.792 1.00 84.00 96 ALA A C 1
ATOM 693 O O . ALA A 1 96 ? 14.939 -4.403 -24.683 1.00 84.00 96 ALA A O 1
ATOM 694 N N . ALA A 1 97 ? 13.834 -2.748 -23.632 1.00 83.69 97 ALA A N 1
ATOM 695 C CA . ALA A 1 97 ? 12.677 -2.714 -24.522 1.00 83.69 97 ALA A CA 1
ATOM 696 C C . ALA A 1 97 ? 12.858 -1.786 -25.741 1.00 83.69 97 ALA A C 1
ATOM 698 O O . ALA A 1 97 ? 11.965 -1.727 -26.589 1.00 83.69 97 ALA A O 1
ATOM 699 N N . GLN A 1 98 ? 13.973 -1.044 -25.846 1.00 83.75 98 GLN A N 1
ATOM 700 C CA . GLN A 1 98 ? 14.224 -0.194 -27.011 1.00 83.75 98 GLN A CA 1
ATOM 701 C C . GLN A 1 98 ? 14.405 -1.036 -28.288 1.00 83.75 98 GLN A C 1
ATOM 703 O O . GLN A 1 98 ? 14.999 -2.113 -28.234 1.00 83.75 98 GLN A O 1
ATOM 708 N N . P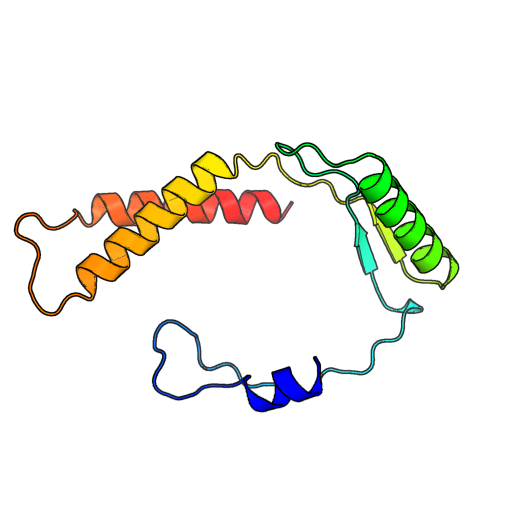RO A 1 99 ? 13.949 -0.542 -29.457 1.00 83.44 99 PRO A N 1
ATOM 709 C CA . PRO A 1 99 ? 14.129 -1.247 -30.728 1.00 83.44 99 PRO A CA 1
ATOM 710 C C . PRO A 1 99 ? 15.600 -1.425 -31.115 1.00 83.44 99 PRO A C 1
ATOM 712 O O . PRO A 1 99 ? 15.964 -2.437 -31.707 1.00 83.44 99 PRO A O 1
ATOM 715 N N . GLU A 1 100 ? 16.432 -0.435 -30.784 1.00 89.12 100 GLU A N 1
ATOM 716 C CA . GLU A 1 100 ? 17.862 -0.427 -31.078 1.00 89.12 100 GLU A CA 1
ATOM 717 C C . GLU A 1 100 ? 18.666 -0.641 -29.790 1.00 89.12 100 GLU A C 1
ATOM 719 O O . GLU A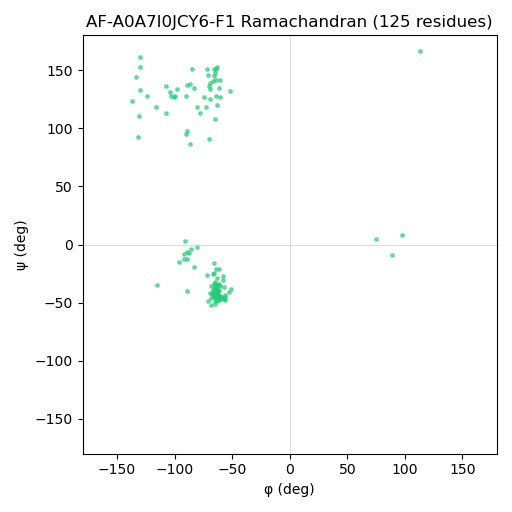 1 100 ? 18.360 -0.015 -28.769 1.00 89.12 100 GLU A O 1
ATOM 724 N N . PRO A 1 101 ? 19.705 -1.493 -29.814 1.00 80.00 101 PRO A N 1
ATOM 725 C CA . PRO A 1 101 ? 20.531 -1.728 -28.644 1.00 80.00 101 PRO A CA 1
ATOM 726 C C . PRO A 1 101 ? 21.323 -0.463 -28.270 1.00 80.00 101 PRO A C 1
ATOM 728 O O . PRO A 1 101 ? 21.846 0.225 -29.152 1.00 80.00 101 PRO A O 1
ATOM 731 N N . PRO A 1 102 ? 21.464 -0.158 -26.968 1.00 82.06 102 PRO A N 1
ATOM 732 C CA . PRO A 1 102 ? 22.275 0.966 -26.514 1.00 82.06 102 PRO A CA 1
ATOM 733 C C . PRO A 1 102 ? 23.755 0.749 -26.862 1.00 82.06 102 PRO A C 1
ATOM 735 O O . PRO A 1 102 ? 24.246 -0.381 -26.877 1.00 82.06 102 PRO A O 1
ATOM 738 N N . GLU A 1 103 ? 24.498 1.843 -27.061 1.00 83.75 103 GLU A N 1
ATOM 739 C CA . GLU A 1 103 ? 25.951 1.786 -27.302 1.00 83.75 103 GLU A CA 1
ATOM 740 C C . GLU A 1 103 ? 26.707 1.084 -26.161 1.00 83.75 103 GLU A C 1
ATOM 742 O O . GLU A 1 103 ? 27.737 0.447 -26.384 1.00 83.75 103 GLU A O 1
ATOM 747 N N . GLN A 1 104 ? 26.191 1.195 -24.934 1.00 84.75 104 GLN A N 1
ATOM 748 C CA . GLN A 1 104 ? 26.736 0.558 -23.740 1.00 84.75 104 GLN A CA 1
ATOM 749 C C . GLN A 1 104 ? 25.605 -0.139 -22.975 1.00 84.75 104 GLN A C 1
ATOM 751 O O . GLN A 1 104 ? 24.944 0.500 -22.159 1.00 84.75 104 GLN A O 1
ATOM 756 N N . PRO A 1 105 ? 25.356 -1.434 -23.233 1.00 82.81 105 PRO A N 1
ATOM 757 C CA . PRO A 1 105 ? 24.266 -2.154 -22.590 1.00 82.81 105 PRO A CA 1
ATOM 758 C C . PRO A 1 105 ? 24.526 -2.368 -21.103 1.00 82.81 105 PRO A C 1
ATOM 760 O O . PRO A 1 105 ? 25.631 -2.739 -20.688 1.00 82.81 105 PRO A O 1
ATOM 763 N N . THR A 1 106 ? 23.477 -2.201 -20.300 1.00 87.12 106 THR A N 1
ATOM 764 C CA . THR A 1 106 ? 23.554 -2.471 -18.869 1.00 87.12 106 THR A CA 1
ATOM 765 C C . THR A 1 106 ? 23.839 -3.959 -18.599 1.00 87.12 106 THR A C 1
ATOM 767 O O . THR A 1 106 ? 23.111 -4.829 -19.086 1.00 87.12 106 THR A O 1
ATOM 770 N N . PRO A 1 107 ? 24.864 -4.304 -17.791 1.00 90.31 107 PRO A N 1
ATOM 771 C CA . PRO A 1 107 ? 25.169 -5.697 -17.481 1.00 90.31 107 PRO A CA 1
ATOM 772 C C . PRO A 1 107 ? 24.018 -6.420 -16.769 1.00 90.31 107 PRO A C 1
ATOM 774 O O . PRO A 1 107 ? 23.410 -5.890 -15.840 1.00 90.31 107 PRO A O 1
ATOM 777 N N . VAL A 1 108 ? 23.794 -7.693 -17.112 1.00 88.62 108 VAL A N 1
ATOM 778 C CA . VAL A 1 108 ?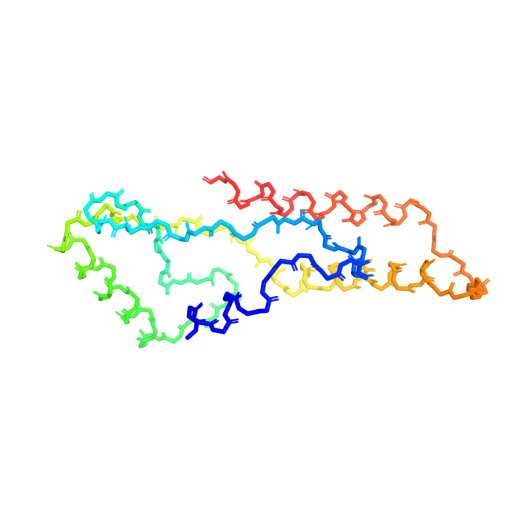 22.792 -8.566 -16.458 1.00 88.62 108 VAL A CA 1
ATOM 779 C C . VAL A 1 108 ? 23.028 -8.705 -14.942 1.00 88.62 108 VAL A C 1
ATOM 781 O O . VAL A 1 108 ? 22.095 -8.888 -14.164 1.00 88.62 108 VAL A O 1
ATOM 784 N N . SER A 1 109 ? 24.264 -8.561 -14.467 1.00 92.50 109 SER A N 1
ATOM 785 C CA . SER A 1 109 ? 24.561 -8.538 -13.028 1.00 92.50 109 SER A CA 1
ATOM 786 C C . SER A 1 109 ? 23.928 -7.340 -12.303 1.00 92.50 109 SER A C 1
ATOM 788 O O . SER A 1 109 ? 23.438 -7.496 -11.183 1.00 92.50 109 SER A O 1
ATOM 790 N N . SER A 1 110 ? 23.880 -6.166 -12.941 1.00 89.62 110 SER A N 1
ATOM 791 C CA . SER A 1 110 ? 23.259 -4.948 -12.396 1.00 89.62 110 SER A CA 1
ATOM 792 C C . SER A 1 110 ? 21.750 -5.104 -12.214 1.00 89.62 110 SER A C 1
ATOM 794 O O . SER A 1 110 ? 21.174 -4.558 -11.266 1.00 89.62 110 SER A O 1
ATOM 796 N N . TRP A 1 111 ? 21.138 -5.899 -13.090 1.00 87.81 111 TRP A N 1
ATOM 797 C CA . TRP A 1 111 ? 19.738 -6.288 -13.038 1.00 87.81 111 TRP A CA 1
ATOM 798 C C . TRP A 1 111 ? 19.418 -7.201 -11.860 1.00 87.81 111 TRP A C 1
ATOM 800 O O . TRP A 1 111 ? 18.538 -6.887 -11.058 1.00 87.81 111 TRP A O 1
ATOM 810 N N . PHE A 1 112 ? 20.170 -8.293 -11.694 1.00 91.88 112 PHE A N 1
ATOM 811 C CA . PHE A 1 112 ? 19.984 -9.186 -10.548 1.00 91.88 112 PHE A CA 1
ATOM 812 C C . PHE A 1 112 ? 20.217 -8.473 -9.215 1.00 91.88 112 PHE A C 1
ATOM 814 O O . PHE A 1 112 ? 19.492 -8.721 -8.253 1.00 91.88 112 PHE A O 1
ATOM 821 N N . ALA A 1 113 ? 21.174 -7.544 -9.157 1.00 91.19 113 ALA A N 1
ATOM 822 C CA . ALA A 1 113 ? 21.400 -6.730 -7.968 1.00 91.19 113 ALA A CA 1
ATOM 823 C C . ALA A 1 113 ? 20.189 -5.840 -7.627 1.00 91.19 113 ALA A C 1
ATOM 825 O O . ALA A 1 113 ? 19.818 -5.738 -6.456 1.00 91.19 113 ALA A O 1
ATOM 826 N N . ALA A 1 114 ? 19.554 -5.227 -8.634 1.00 90.25 114 ALA A N 1
ATOM 827 C CA . ALA A 1 114 ? 18.347 -4.419 -8.449 1.00 90.25 114 ALA A CA 1
ATOM 828 C C . ALA A 1 114 ? 17.156 -5.262 -7.962 1.00 90.25 114 ALA A C 1
ATOM 830 O O . ALA A 1 114 ? 16.500 -4.895 -6.987 1.00 90.25 114 ALA A O 1
ATOM 831 N N . LEU A 1 115 ? 16.925 -6.429 -8.575 1.00 89.56 115 LEU A N 1
ATOM 832 C CA . LEU A 1 115 ? 15.872 -7.359 -8.149 1.00 89.56 115 LEU A CA 1
ATOM 833 C C . LEU A 1 115 ? 16.095 -7.849 -6.713 1.00 89.56 115 LEU A C 1
ATOM 835 O O . LEU A 1 115 ? 15.187 -7.776 -5.891 1.00 89.56 115 LEU A O 1
ATOM 839 N N . ALA A 1 116 ? 17.323 -8.241 -6.365 1.00 89.75 116 ALA A N 1
ATOM 840 C CA . ALA A 1 116 ? 17.652 -8.674 -5.008 1.00 89.75 116 ALA A CA 1
ATOM 841 C C . ALA A 1 116 ? 17.438 -7.566 -3.959 1.00 89.75 116 ALA A C 1
ATOM 843 O O . ALA A 1 116 ? 17.058 -7.851 -2.822 1.00 89.75 116 ALA A O 1
ATOM 844 N N . ARG A 1 117 ? 17.677 -6.291 -4.306 1.00 86.12 117 ARG A N 1
ATOM 845 C CA . ARG A 1 117 ? 17.375 -5.152 -3.422 1.00 86.12 117 ARG A CA 1
ATOM 846 C C . ARG A 1 117 ? 15.868 -4.967 -3.246 1.00 86.12 117 ARG A C 1
ATOM 848 O O . ARG A 1 117 ? 15.443 -4.828 -2.101 1.00 86.12 117 ARG A O 1
ATOM 855 N N . ARG A 1 118 ? 15.092 -5.007 -4.337 1.00 86.88 118 ARG A N 1
ATOM 856 C CA . ARG A 1 118 ? 13.621 -4.928 -4.312 1.00 86.88 118 ARG A CA 1
ATOM 857 C C . ARG A 1 118 ? 13.025 -6.020 -3.430 1.00 86.88 118 ARG A C 1
ATOM 859 O O . ARG A 1 118 ? 12.204 -5.728 -2.567 1.00 86.88 118 ARG A O 1
ATOM 866 N N . ASP A 1 119 ? 13.469 -7.259 -3.608 1.00 88.62 119 ASP A N 1
ATOM 867 C CA . ASP A 1 119 ? 12.930 -8.403 -2.871 1.00 88.62 119 ASP A CA 1
ATOM 868 C C . ASP A 1 119 ? 13.203 -8.274 -1.363 1.00 88.62 119 ASP A C 1
ATOM 870 O O . ASP A 1 119 ? 12.334 -8.571 -0.545 1.00 88.62 119 ASP A O 1
ATOM 874 N N . ARG A 1 120 ? 14.365 -7.726 -0.968 1.00 84.56 120 ARG A N 1
ATOM 875 C CA . ARG A 1 120 ? 14.635 -7.384 0.440 1.00 84.56 120 ARG A CA 1
ATOM 876 C C . ARG A 1 120 ? 13.686 -6.314 0.988 1.00 84.56 120 ARG A C 1
ATOM 878 O O . ARG A 1 120 ? 13.291 -6.433 2.145 1.00 84.56 120 ARG A O 1
ATOM 885 N N . SER A 1 121 ? 13.333 -5.298 0.196 1.00 78.88 121 SER A N 1
ATOM 886 C CA . SER A 1 121 ? 12.364 -4.270 0.609 1.00 78.88 121 SER A CA 1
ATOM 887 C C 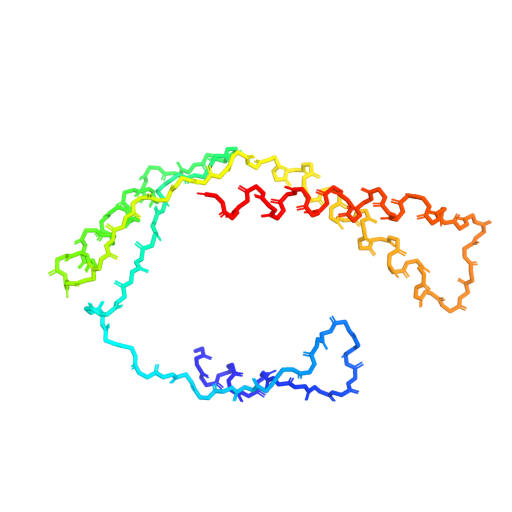. SER A 1 121 ? 10.964 -4.855 0.797 1.00 78.88 121 SER A C 1
ATOM 889 O O . SER A 1 121 ? 10.315 -4.561 1.795 1.00 78.88 121 SER A O 1
ATOM 891 N N . LEU A 1 122 ? 10.515 -5.727 -0.113 1.00 78.44 122 LEU A N 1
ATOM 892 C CA . LEU A 1 122 ? 9.207 -6.385 -0.011 1.00 78.44 122 LEU A CA 1
ATOM 893 C C . LEU A 1 122 ? 9.110 -7.247 1.255 1.00 78.44 122 LEU A C 1
ATOM 895 O O . LEU A 1 122 ? 8.186 -7.078 2.046 1.00 78.44 122 LEU A O 1
ATOM 899 N N . LEU A 1 123 ? 10.123 -8.080 1.517 1.00 81.62 123 LEU A N 1
ATOM 900 C CA . LEU A 1 123 ? 10.188 -8.924 2.719 1.00 81.62 123 LEU A CA 1
ATOM 901 C C . LEU A 1 123 ? 10.281 -8.127 4.032 1.00 81.62 123 LEU A C 1
ATOM 903 O O . LEU A 1 123 ? 10.005 -8.660 5.109 1.00 81.62 123 LEU A O 1
ATOM 907 N N . ALA A 1 124 ? 10.709 -6.864 3.987 1.00 74.62 124 ALA A N 1
ATOM 908 C CA . ALA A 1 124 ? 10.692 -6.001 5.163 1.00 74.62 124 ALA A CA 1
ATOM 909 C C . ALA A 1 124 ? 9.264 -5.583 5.556 1.00 74.62 124 ALA A C 1
ATOM 911 O O . ALA A 1 124 ? 9.033 -5.332 6.735 1.00 74.62 124 ALA A O 1
ATOM 912 N N . GLY A 1 125 ? 8.324 -5.545 4.603 1.00 64.62 125 GLY A N 1
ATOM 913 C CA . GLY A 1 125 ? 6.920 -5.181 4.823 1.00 64.62 125 GLY A CA 1
ATOM 914 C C . GLY A 1 125 ? 5.985 -6.339 5.189 1.00 64.62 125 GLY A C 1
ATOM 915 O O . GLY A 1 125 ? 4.828 -6.091 5.506 1.00 64.62 125 GLY A O 1
ATOM 916 N N . GLU A 1 126 ? 6.458 -7.588 5.156 1.00 67.00 126 GLU A N 1
ATOM 917 C CA . GLU A 1 126 ? 5.653 -8.785 5.470 1.00 67.00 126 GLU A CA 1
ATOM 918 C C . GLU A 1 126 ? 5.696 -9.204 6.957 1.00 67.00 126 GLU A C 1
ATOM 920 O O . GLU A 1 126 ? 5.126 -10.233 7.323 1.00 67.00 126 GLU A O 1
ATOM 925 N N . ARG A 1 127 ? 6.386 -8.443 7.816 1.00 53.25 127 ARG A N 1
ATOM 926 C CA . ARG A 1 127 ? 6.566 -8.727 9.253 1.00 53.25 127 ARG A CA 1
ATOM 927 C C . ARG A 1 127 ? 5.747 -7.798 10.133 1.00 53.25 127 ARG A C 1
ATOM 929 O O . ARG A 1 127 ? 5.248 -8.302 11.164 1.00 53.25 127 ARG A O 1
#

Solvent-accessible surface area (backbone atoms only — not comparable to full-atom values): 7918 Å² total; per-residue (Å²): 105,73,67,58,47,70,70,73,56,50,66,84,85,73,66,84,90,53,79,78,49,83,74,71,82,81,76,91,78,58,59,61,77,40,77,43,73,44,64,54,66,47,61,87,50,93,63,57,69,68,57,26,50,51,46,51,52,49,50,52,53,42,38,76,65,46,23,46,65,45,82,50,82,75,54,84,47,61,59,68,62,52,48,52,51,50,49,51,49,51,51,54,51,56,54,73,66,43,96,62,82,61,99,75,70,82,57,71,66,63,51,54,52,44,51,56,53,51,53,53,56,55,62,52,69,77,111

pLDDT: mean 87.8, std 7.79, range [53.25, 98.5]

Mean predicted aligned error: 7.15 Å